Protein AF-Q8CBP2-F1 (afdb_monomer_lite)

Secondary structure (DSSP, 8-state):
-----S-----PPPBHHHHHHHHHHHHHHTT----HHHHHHHHHTS-EESTTT--EESSTTTTHHHHHTT-

Sequence (71 aa):
DKNLIDYFIPFLPLEYKHVKMCVRAEMRARGAAVDEDVVTSVADEMTFFPKDEKIYSDKGCKTVQSRLDFH

InterPro domains:
  IPR010448 Torsin [PTHR10760] (1-71)
  IPR049337 Torsin-1A, C-terminal domain [PF21376] (14-70)

Organism: Mus musculus (NCBI:txid10090)

Structure (mmCIF, N/CA/C/O backbone):
data_AF-Q8CBP2-F1
#
_entry.id   AF-Q8CBP2-F1
#
loop_
_atom_site.group_PDB
_atom_site.id
_atom_site.type_symbol
_atom_site.label_atom_id
_atom_site.label_alt_id
_atom_site.label_comp_id
_atom_site.label_asym_id
_atom_site.label_entity_id
_atom_site.label_seq_id
_atom_site.pdbx_PDB_ins_code
_atom_site.Cartn_x
_atom_site.Cartn_y
_atom_site.Cartn_z
_atom_site.occupancy
_atom_site.B_iso_or_equiv
_atom_site.auth_seq_id
_atom_site.auth_comp_id
_atom_site.auth_asym_id
_atom_site.auth_atom_id
_atom_site.pdbx_PDB_model_num
ATOM 1 N N . ASP A 1 1 ? -38.251 -4.163 19.923 1.00 52.41 1 ASP A N 1
ATOM 2 C CA . ASP A 1 1 ? -36.818 -3.815 19.899 1.00 52.41 1 ASP A CA 1
ATOM 3 C C . ASP A 1 1 ? -35.930 -5.046 19.887 1.00 52.41 1 ASP A C 1
ATOM 5 O O . ASP A 1 1 ? -35.857 -5.760 20.877 1.00 52.41 1 ASP A O 1
ATOM 9 N N . LYS A 1 2 ? -35.308 -5.338 18.740 1.00 70.75 2 LYS A N 1
ATOM 10 C CA . LYS A 1 2 ? -34.302 -6.399 18.574 1.00 70.75 2 LYS A CA 1
ATOM 11 C C . LYS A 1 2 ? -33.223 -5.909 17.604 1.00 70.75 2 LYS A C 1
ATOM 13 O O . LYS A 1 2 ? -33.213 -6.301 16.448 1.00 70.75 2 LYS A O 1
ATOM 18 N N . ASN A 1 3 ? -32.356 -5.021 18.081 1.00 68.69 3 ASN A N 1
ATOM 19 C CA . ASN A 1 3 ? -31.125 -4.621 17.392 1.00 68.69 3 ASN A CA 1
ATOM 20 C C . ASN A 1 3 ? -29.948 -4.900 18.337 1.00 68.69 3 ASN A C 1
ATOM 22 O O . ASN A 1 3 ? -29.366 -3.978 18.901 1.00 68.69 3 ASN A O 1
ATOM 26 N N . LEU A 1 4 ? -29.670 -6.181 18.587 1.00 87.12 4 LEU A N 1
ATOM 27 C CA . LEU A 1 4 ? -28.522 -6.624 19.381 1.00 87.12 4 LEU A CA 1
ATOM 28 C C . LEU A 1 4 ? -27.446 -7.126 18.417 1.00 87.12 4 LEU A C 1
ATOM 30 O O . LEU A 1 4 ? -27.753 -7.869 17.490 1.00 87.12 4 LEU A O 1
ATOM 34 N N . ILE A 1 5 ? -26.206 -6.684 18.614 1.00 88.38 5 ILE A N 1
ATOM 35 C CA . ILE A 1 5 ? -25.051 -7.195 17.874 1.00 88.38 5 ILE A CA 1
ATOM 36 C C . ILE A 1 5 ? -24.542 -8.434 18.611 1.00 88.38 5 ILE A C 1
ATOM 38 O O . ILE A 1 5 ? -24.122 -8.316 19.760 1.00 88.38 5 ILE A O 1
ATOM 42 N N . ASP A 1 6 ? -24.557 -9.593 17.947 1.00 91.56 6 ASP A N 1
ATOM 43 C CA . ASP A 1 6 ? -24.036 -10.848 18.511 1.00 91.56 6 ASP A CA 1
ATOM 44 C C . ASP A 1 6 ? -22.500 -10.861 18.551 1.00 91.56 6 ASP A C 1
ATOM 46 O O . ASP A 1 6 ? -21.900 -11.296 19.533 1.00 91.56 6 ASP A O 1
ATOM 50 N N . TYR A 1 7 ? -21.855 -10.344 17.496 1.00 93.19 7 TYR A N 1
ATOM 51 C CA . TYR A 1 7 ? -20.397 -10.287 17.385 1.00 93.19 7 TYR A CA 1
ATOM 52 C C . TYR A 1 7 ? -19.928 -9.026 16.663 1.00 93.19 7 TYR A C 1
ATOM 54 O O . TYR A 1 7 ? -20.427 -8.673 15.594 1.00 93.19 7 TYR A O 1
ATOM 62 N N . PHE A 1 8 ? -18.906 -8.384 17.224 1.00 94.00 8 PHE A N 1
ATOM 63 C CA . PHE A 1 8 ? -18.170 -7.299 16.585 1.00 94.00 8 PHE A CA 1
ATOM 64 C C . PHE A 1 8 ? -16.765 -7.790 16.225 1.00 94.00 8 PHE A C 1
ATOM 66 O O . PHE A 1 8 ? -15.987 -8.140 17.111 1.00 94.00 8 PHE A O 1
ATOM 73 N N . ILE A 1 9 ? -16.450 -7.828 14.926 1.00 95.88 9 ILE A N 1
ATOM 74 C CA . ILE A 1 9 ? -15.161 -8.301 14.402 1.00 95.88 9 ILE A CA 1
ATOM 75 C C . ILE A 1 9 ? -14.428 -7.107 13.778 1.00 95.88 9 ILE A C 1
ATOM 77 O O . ILE A 1 9 ? -14.656 -6.790 12.607 1.00 95.88 9 ILE A O 1
ATOM 81 N N . PRO A 1 10 ? -13.583 -6.399 14.543 1.00 96.44 10 PRO A N 1
ATOM 82 C CA . PRO A 1 10 ? -12.818 -5.288 14.005 1.00 96.44 10 PRO A CA 1
ATOM 83 C C . PRO A 1 10 ? -11.665 -5.793 13.138 1.00 96.44 10 PRO A C 1
ATOM 85 O O . PRO A 1 10 ? -10.965 -6.743 13.489 1.00 96.44 10 PRO A O 1
ATOM 88 N N . PHE A 1 11 ? -11.429 -5.097 12.030 1.00 96.25 11 PHE A N 1
ATOM 89 C CA . PHE A 1 11 ? -10.263 -5.301 11.180 1.00 96.25 11 PHE A CA 1
ATOM 90 C C . PHE A 1 11 ? -9.272 -4.166 11.404 1.00 96.25 11 PHE A C 1
ATOM 92 O O . PHE A 1 11 ? -9.655 -2.997 11.471 1.00 96.25 11 PHE A O 1
ATOM 99 N N . LEU A 1 12 ? -7.995 -4.523 11.522 1.00 96.56 12 LEU A N 1
ATOM 100 C CA . LEU A 1 12 ? -6.920 -3.558 11.705 1.00 96.56 12 LEU A CA 1
ATOM 101 C C . LEU A 1 12 ? -6.460 -2.974 10.358 1.00 96.56 12 LEU A C 1
ATOM 103 O O . LEU A 1 12 ? -6.582 -3.637 9.323 1.00 96.56 12 LEU A O 1
ATOM 107 N N . PRO A 1 13 ? -5.898 -1.752 10.359 1.00 97.25 13 PRO A N 1
ATOM 108 C CA . PRO A 1 13 ? -5.212 -1.198 9.199 1.00 97.25 13 PRO A CA 1
ATOM 109 C C . PRO A 1 13 ? -4.068 -2.101 8.725 1.00 97.25 13 PRO A C 1
ATOM 111 O O . PRO A 1 13 ? -3.416 -2.788 9.512 1.00 97.25 13 PRO A O 1
ATOM 114 N N . LEU A 1 14 ? -3.791 -2.073 7.424 1.00 98.12 14 LEU A N 1
ATOM 115 C CA . LEU A 1 14 ? -2.743 -2.899 6.836 1.00 98.12 14 LEU A CA 1
ATOM 116 C C . LEU A 1 14 ? -1.383 -2.208 6.911 1.00 98.12 14 LEU A C 1
ATOM 118 O O . LEU A 1 14 ? -1.199 -1.134 6.350 1.00 98.12 14 LEU A O 1
ATOM 122 N N . GLU A 1 15 ? -0.419 -2.858 7.555 1.00 97.06 15 GLU A N 1
ATOM 123 C CA . GLU A 1 15 ? 0.993 -2.463 7.489 1.00 97.06 15 GLU A CA 1
ATOM 124 C C . GLU A 1 15 ? 1.602 -2.543 6.073 1.00 97.06 15 GLU A C 1
ATOM 126 O O . GLU A 1 15 ? 1.128 -3.295 5.215 1.00 97.06 15 GLU A O 1
ATOM 131 N N . TYR A 1 16 ? 2.737 -1.866 5.871 1.00 95.50 16 TYR A N 1
ATOM 132 C CA . TYR A 1 16 ? 3.546 -1.909 4.641 1.00 95.50 16 TYR A CA 1
ATOM 133 C C . TYR A 1 16 ? 3.810 -3.336 4.118 1.00 95.50 16 TYR A C 1
ATOM 135 O O . TYR A 1 16 ? 3.642 -3.621 2.930 1.00 95.50 16 TYR A O 1
ATOM 143 N N . LYS A 1 17 ? 4.131 -4.286 5.009 1.00 96.25 17 LYS A N 1
ATOM 144 C CA . LYS A 1 17 ? 4.346 -5.696 4.631 1.00 96.25 17 LYS A CA 1
ATOM 145 C C . LYS A 1 17 ? 3.105 -6.339 3.994 1.00 96.25 17 LYS A C 1
ATOM 147 O O . LYS A 1 17 ? 3.238 -7.100 3.036 1.00 96.25 17 LYS A O 1
ATOM 152 N N . HIS A 1 18 ? 1.908 -6.012 4.489 1.00 98.12 18 HIS A N 1
ATOM 153 C CA . HIS A 1 18 ? 0.646 -6.538 3.967 1.00 98.12 18 HIS A CA 1
ATOM 154 C C . HIS A 1 18 ? 0.320 -5.925 2.603 1.00 98.12 18 HIS A C 1
ATOM 156 O O . HIS A 1 18 ? -0.176 -6.625 1.724 1.00 98.12 18 HIS A O 1
ATOM 162 N N . VAL A 1 19 ? 0.669 -4.652 2.390 1.00 97.62 19 VAL A N 1
ATOM 163 C CA . VAL A 1 19 ? 0.565 -4.018 1.069 1.00 97.62 19 VAL A CA 1
ATOM 164 C C . V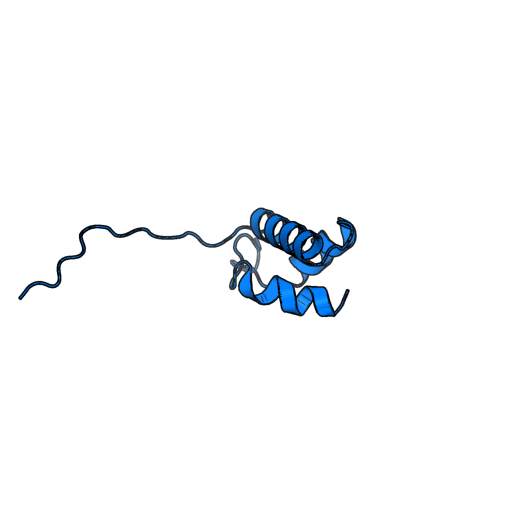AL A 1 19 ? 1.442 -4.756 0.057 1.00 97.62 19 VAL A C 1
ATOM 166 O O . VAL A 1 19 ? 0.924 -5.186 -0.971 1.00 97.62 19 VAL A O 1
ATOM 169 N N . LYS A 1 20 ? 2.719 -5.035 0.370 1.00 97.81 20 LYS A N 1
ATOM 170 C CA . LYS A 1 20 ? 3.584 -5.843 -0.516 1.00 97.81 20 LYS A CA 1
ATOM 171 C C . LYS A 1 20 ? 2.992 -7.228 -0.808 1.00 97.81 20 LYS A C 1
ATOM 173 O O . LYS A 1 20 ? 3.110 -7.724 -1.924 1.00 97.81 20 LYS A O 1
ATOM 178 N N . MET A 1 21 ? 2.341 -7.873 0.165 1.00 98.38 21 MET A N 1
ATOM 179 C CA . MET A 1 21 ? 1.640 -9.147 -0.069 1.00 98.38 21 MET A CA 1
ATOM 180 C C . MET A 1 21 ? 0.490 -8.998 -1.070 1.00 98.38 21 MET A C 1
ATOM 182 O O . MET A 1 21 ? 0.356 -9.838 -1.957 1.00 98.38 21 MET A O 1
ATOM 186 N N . CYS A 1 22 ? -0.296 -7.926 -0.968 1.00 98.12 22 CYS A N 1
ATOM 187 C CA . CYS A 1 22 ? -1.366 -7.640 -1.918 1.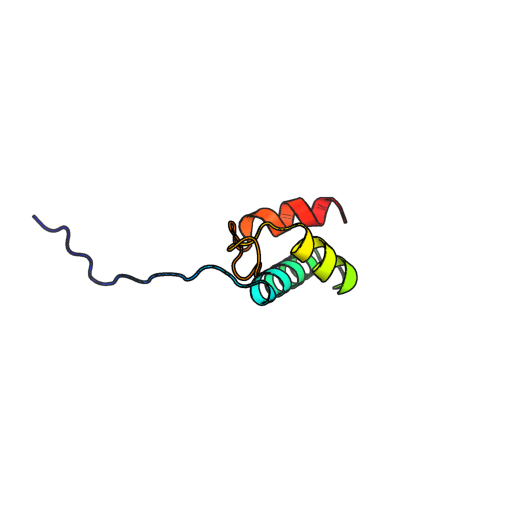00 98.12 22 CYS A CA 1
ATOM 188 C C . CYS A 1 22 ? -0.847 -7.369 -3.330 1.00 98.12 22 CYS A C 1
ATOM 190 O O . CYS A 1 22 ? -1.426 -7.884 -4.279 1.00 98.12 22 CYS A O 1
ATOM 192 N N . VAL A 1 23 ? 0.259 -6.633 -3.481 1.00 98.19 23 VAL A N 1
ATOM 193 C CA . VAL A 1 23 ? 0.864 -6.392 -4.802 1.00 98.19 23 VAL A CA 1
ATOM 194 C C . VAL A 1 23 ? 1.300 -7.712 -5.441 1.00 98.19 23 VAL A C 1
ATOM 196 O O . VAL A 1 23 ? 0.914 -8.001 -6.569 1.00 98.19 23 VAL A O 1
ATOM 199 N N . ARG A 1 24 ? 2.001 -8.581 -4.698 1.00 98.44 24 ARG A N 1
ATOM 200 C CA . ARG A 1 24 ? 2.385 -9.916 -5.196 1.00 98.44 24 ARG A CA 1
ATOM 201 C C . ARG A 1 24 ? 1.180 -10.772 -5.576 1.00 98.44 24 ARG A C 1
ATOM 203 O O . ARG A 1 24 ? 1.231 -11.493 -6.569 1.00 98.44 24 ARG A O 1
ATOM 210 N N . ALA A 1 25 ? 0.125 -10.739 -4.762 1.00 98.31 25 ALA A N 1
ATOM 211 C CA . ALA A 1 25 ? -1.100 -11.482 -5.031 1.00 98.31 25 ALA A CA 1
ATOM 212 C C . ALA A 1 25 ? -1.776 -10.989 -6.318 1.00 98.31 25 ALA A C 1
ATOM 214 O O . ALA A 1 25 ? -2.175 -11.809 -7.139 1.00 98.31 25 ALA A O 1
ATOM 215 N N . GLU A 1 26 ? -1.829 -9.673 -6.524 1.00 98.06 26 GLU A N 1
ATOM 216 C CA . GLU A 1 26 ? -2.402 -9.065 -7.723 1.00 98.06 26 GLU A CA 1
ATOM 217 C C . GLU A 1 26 ? -1.568 -9.358 -8.979 1.00 98.06 26 GLU A C 1
ATOM 219 O O . GLU A 1 26 ? -2.128 -9.757 -9.996 1.00 98.06 26 GLU A O 1
ATOM 224 N N . MET A 1 27 ? -0.233 -9.267 -8.914 1.00 97.69 27 MET A N 1
ATOM 225 C CA . MET A 1 27 ? 0.639 -9.645 -10.039 1.00 97.69 27 MET A CA 1
ATOM 226 C C . MET A 1 27 ? 0.396 -11.096 -10.473 1.00 97.69 27 MET A C 1
ATOM 228 O O . MET A 1 27 ? 0.215 -11.374 -11.657 1.00 97.69 27 MET A O 1
ATOM 232 N N . ARG A 1 28 ? 0.303 -12.019 -9.505 1.00 97.88 28 ARG A N 1
ATOM 233 C CA . ARG A 1 28 ? -0.014 -13.430 -9.776 1.00 97.88 28 ARG A CA 1
ATOM 234 C C . ARG A 1 28 ? -1.414 -13.606 -10.353 1.00 97.88 28 ARG A C 1
ATOM 236 O O . ARG A 1 28 ? -1.579 -14.399 -11.273 1.00 97.88 28 ARG A O 1
ATOM 243 N N . ALA A 1 29 ? -2.406 -12.875 -9.844 1.00 97.69 29 ALA A N 1
ATOM 244 C CA . ALA A 1 29 ? -3.772 -12.908 -10.367 1.00 97.69 29 ALA A CA 1
ATOM 245 C C . ALA A 1 29 ? -3.848 -12.431 -11.829 1.00 97.69 29 ALA A C 1
ATOM 247 O O . ALA A 1 29 ? -4.659 -12.944 -12.595 1.00 97.69 29 ALA A O 1
ATOM 248 N N . ARG A 1 30 ? -2.959 -11.514 -12.232 1.00 96.25 30 ARG A N 1
ATOM 249 C CA . ARG A 1 30 ? -2.790 -11.046 -13.618 1.00 96.25 30 ARG A CA 1
ATOM 250 C C . ARG A 1 30 ? -1.942 -11.979 -14.495 1.00 96.25 30 ARG A C 1
ATOM 252 O O . ARG A 1 30 ? -1.785 -11.714 -15.681 1.00 96.25 30 ARG A O 1
ATOM 259 N N . GLY A 1 31 ? -1.377 -13.051 -13.935 1.00 96.38 31 GLY A N 1
ATOM 260 C CA . GLY A 1 31 ? -0.457 -13.946 -14.643 1.00 96.38 31 GLY A CA 1
ATOM 261 C C . GLY A 1 31 ? 0.931 -13.347 -14.903 1.00 96.38 31 GLY A C 1
ATOM 262 O O . GLY A 1 31 ? 1.694 -13.911 -15.683 1.00 96.38 31 GLY A O 1
ATOM 263 N N . ALA A 1 32 ? 1.270 -12.226 -14.259 1.00 94.31 32 ALA A N 1
ATOM 264 C CA . ALA A 1 32 ? 2.589 -11.616 -14.347 1.00 94.31 32 ALA A CA 1
ATOM 265 C C . ALA A 1 32 ? 3.583 -12.320 -13.409 1.00 94.31 32 ALA A C 1
ATOM 267 O O . ALA A 1 32 ? 3.231 -12.774 -12.313 1.00 94.31 32 ALA A O 1
ATOM 268 N N . ALA A 1 33 ? 4.848 -12.385 -13.828 1.00 95.81 33 ALA A N 1
ATOM 269 C CA . ALA A 1 33 ? 5.930 -12.768 -12.931 1.00 95.81 33 ALA A CA 1
ATOM 270 C C . ALA A 1 33 ? 6.056 -11.723 -11.812 1.00 95.81 33 ALA A C 1
ATOM 272 O O . ALA A 1 33 ? 5.895 -10.529 -12.049 1.00 95.81 33 ALA A O 1
ATOM 273 N N . VAL A 1 34 ? 6.323 -12.174 -10.586 1.00 97.25 34 VAL A N 1
ATOM 274 C CA . VAL A 1 34 ? 6.525 -11.258 -9.459 1.00 97.25 34 VAL A CA 1
ATOM 275 C C . VAL A 1 34 ? 7.904 -10.624 -9.586 1.00 97.25 34 VAL A C 1
ATOM 277 O O . VAL A 1 34 ? 8.911 -11.321 -9.471 1.00 97.25 34 VAL A O 1
ATOM 280 N N . ASP A 1 35 ? 7.919 -9.311 -9.777 1.00 97.12 35 ASP A N 1
ATOM 281 C CA . ASP A 1 35 ? 9.109 -8.469 -9.726 1.00 97.12 35 ASP A CA 1
ATOM 282 C C . ASP A 1 35 ? 9.123 -7.715 -8.387 1.00 97.12 35 ASP A C 1
ATOM 284 O O . ASP A 1 35 ? 8.225 -6.925 -8.092 1.00 97.12 35 ASP A O 1
ATOM 288 N N . GLU A 1 36 ? 10.113 -7.994 -7.537 1.00 97.56 36 GLU A N 1
ATOM 289 C CA . GLU A 1 36 ? 10.201 -7.395 -6.200 1.00 97.56 36 GLU A CA 1
ATOM 290 C C . GLU A 1 36 ? 10.531 -5.896 -6.223 1.00 97.56 36 GLU A C 1
ATOM 292 O O . GLU A 1 36 ? 10.181 -5.191 -5.265 1.00 97.56 36 GLU A O 1
ATOM 297 N N . ASP A 1 37 ? 11.136 -5.398 -7.303 1.00 97.62 37 ASP A N 1
ATOM 298 C CA . ASP A 1 37 ? 11.400 -3.972 -7.478 1.00 97.62 37 ASP A CA 1
ATOM 299 C C . ASP A 1 37 ? 10.083 -3.242 -7.768 1.00 97.62 37 ASP A C 1
ATOM 301 O O . ASP A 1 37 ? 9.761 -2.258 -7.097 1.00 97.62 37 ASP A O 1
ATOM 305 N N . VAL A 1 38 ? 9.240 -3.802 -8.647 1.00 97.19 38 VAL A N 1
ATOM 306 C CA . VAL A 1 38 ? 7.875 -3.298 -8.899 1.00 97.19 38 VAL A CA 1
ATOM 307 C C . VAL A 1 38 ? 7.017 -3.383 -7.636 1.00 97.19 38 VAL A C 1
ATOM 309 O O . VAL A 1 38 ? 6.328 -2.426 -7.283 1.00 97.19 38 VAL A O 1
ATOM 312 N N . VAL A 1 39 ? 7.083 -4.496 -6.894 1.00 97.94 39 VAL A N 1
ATOM 313 C CA . VAL A 1 39 ? 6.343 -4.658 -5.628 1.00 97.94 39 VAL A CA 1
ATOM 314 C C . VAL A 1 39 ? 6.708 -3.566 -4.625 1.00 97.94 39 VAL A C 1
ATOM 316 O O . VAL A 1 39 ? 5.831 -3.063 -3.919 1.00 97.94 39 VAL A O 1
ATOM 319 N N . THR A 1 40 ? 7.991 -3.220 -4.535 1.00 97.44 40 THR A N 1
ATOM 320 C CA . THR A 1 40 ? 8.479 -2.177 -3.627 1.00 97.44 40 THR A CA 1
ATOM 321 C C . THR A 1 40 ? 8.067 -0.793 -4.126 1.00 97.44 40 THR A C 1
ATOM 323 O O . THR A 1 40 ? 7.488 -0.044 -3.346 1.00 97.44 40 THR A O 1
ATOM 326 N N . SER A 1 41 ? 8.223 -0.498 -5.423 1.00 97.06 41 SER A N 1
ATOM 327 C CA . SER A 1 41 ? 7.797 0.780 -6.017 1.00 97.06 41 SER A CA 1
ATOM 328 C C . SER A 1 41 ? 6.306 1.042 -5.806 1.00 97.06 41 SER A C 1
ATOM 330 O O . SER A 1 41 ? 5.920 2.088 -5.290 1.00 97.06 41 SER A O 1
ATOM 332 N N . VAL A 1 42 ? 5.452 0.065 -6.125 1.00 96.75 42 VAL A N 1
ATOM 333 C CA . VAL A 1 42 ? 3.998 0.197 -5.953 1.00 96.75 42 VAL A CA 1
ATOM 334 C C . VAL A 1 42 ? 3.628 0.394 -4.484 1.00 96.75 42 VAL A C 1
ATOM 336 O O . VAL A 1 42 ? 2.727 1.178 -4.181 1.00 96.75 42 VAL A O 1
ATOM 339 N N . ALA A 1 43 ? 4.302 -0.303 -3.563 1.00 95.88 43 ALA A N 1
ATOM 340 C CA . ALA A 1 43 ? 4.078 -0.114 -2.135 1.00 95.88 43 ALA A CA 1
ATOM 341 C C . ALA A 1 43 ? 4.525 1.281 -1.671 1.00 95.88 43 ALA A C 1
ATOM 343 O O . ALA A 1 43 ? 3.796 1.910 -0.912 1.00 95.88 43 ALA A O 1
ATOM 344 N N . ASP A 1 44 ? 5.653 1.796 -2.156 1.00 94.69 44 ASP A N 1
ATOM 345 C CA . ASP A 1 44 ? 6.183 3.119 -1.798 1.00 94.69 44 ASP A CA 1
ATOM 346 C C . ASP A 1 44 ? 5.332 4.279 -2.343 1.00 94.69 44 ASP A C 1
ATOM 348 O O . ASP A 1 44 ? 5.256 5.343 -1.725 1.00 94.69 44 ASP A O 1
ATOM 352 N N . GLU A 1 45 ? 4.632 4.069 -3.461 1.00 94.19 45 GLU A N 1
ATOM 353 C CA . GLU A 1 45 ? 3.664 5.012 -4.040 1.00 94.19 45 GLU A CA 1
ATOM 354 C C . GLU A 1 45 ? 2.329 5.089 -3.268 1.00 94.19 45 GLU A C 1
ATOM 356 O O . GLU A 1 45 ? 1.457 5.920 -3.576 1.00 94.19 45 GLU A O 1
ATOM 361 N N . MET A 1 46 ? 2.121 4.214 -2.279 1.00 93.50 46 MET A N 1
ATOM 362 C CA . MET A 1 46 ? 0.941 4.253 -1.418 1.00 93.50 46 MET A CA 1
ATOM 363 C C . MET A 1 46 ? 1.084 5.276 -0.288 1.00 93.50 46 MET A C 1
ATOM 365 O O . MET A 1 46 ? 2.174 5.664 0.124 1.00 93.50 46 MET A O 1
ATOM 369 N N . THR A 1 47 ? -0.057 5.725 0.237 1.00 95.00 47 THR A N 1
ATOM 370 C CA . THR A 1 47 ? -0.092 6.652 1.370 1.00 95.00 47 THR A CA 1
ATOM 371 C C . THR A 1 47 ? -0.211 5.886 2.687 1.00 95.00 47 THR A C 1
ATOM 373 O O . THR A 1 47 ? -1.023 4.959 2.814 1.00 95.00 47 THR A O 1
ATOM 376 N N . PHE A 1 48 ? 0.626 6.269 3.653 1.00 95.94 48 PHE A N 1
ATOM 377 C CA . PHE A 1 48 ? 0.708 5.649 4.972 1.00 95.94 48 PHE A CA 1
ATOM 378 C C . PHE A 1 48 ? 0.615 6.688 6.090 1.00 95.94 48 PHE A C 1
ATOM 380 O O . PHE A 1 48 ? 1.031 7.838 5.925 1.00 95.94 48 PHE A O 1
ATOM 387 N N . PHE A 1 49 ? 0.131 6.238 7.246 1.00 94.81 49 PHE A N 1
ATOM 388 C CA . PHE A 1 49 ? 0.043 6.987 8.487 1.00 94.81 49 PHE A CA 1
ATOM 389 C C . PHE A 1 49 ? 0.679 6.210 9.662 1.00 94.81 49 PHE A C 1
ATOM 391 O O . PHE A 1 49 ? 0.697 4.975 9.656 1.00 94.81 49 PHE A O 1
ATOM 398 N N . PRO A 1 50 ? 1.181 6.907 10.696 1.00 93.94 50 PRO A N 1
ATOM 399 C CA . PRO A 1 50 ? 1.411 8.354 10.739 1.00 93.94 50 PRO A CA 1
ATOM 400 C C . PRO A 1 50 ? 2.487 8.778 9.719 1.00 93.94 50 PRO A C 1
ATOM 402 O O . PRO A 1 50 ? 3.194 7.932 9.174 1.00 93.94 50 PRO A O 1
ATOM 405 N N . LYS A 1 51 ? 2.550 10.071 9.370 1.00 85.56 51 LYS A N 1
ATOM 406 C CA . LYS A 1 51 ? 3.354 10.551 8.223 1.00 85.56 51 LYS A CA 1
ATOM 407 C C . LYS A 1 51 ? 4.855 10.296 8.376 1.00 85.56 51 LYS A C 1
ATOM 409 O O . LYS A 1 51 ? 5.524 10.106 7.361 1.00 85.56 51 LYS A O 1
ATOM 414 N N . ASP A 1 52 ? 5.346 10.295 9.612 1.00 88.19 52 ASP A N 1
ATOM 415 C CA . ASP A 1 52 ? 6.770 10.177 9.914 1.00 88.19 52 ASP A CA 1
ATOM 416 C C . ASP A 1 52 ? 7.220 8.710 9.885 1.00 88.19 52 ASP A C 1
ATOM 418 O O . ASP A 1 52 ? 8.233 8.384 9.271 1.00 88.19 52 ASP A O 1
ATOM 422 N N . GLU A 1 53 ? 6.433 7.803 10.469 1.00 88.69 53 GLU A N 1
ATOM 423 C CA . GLU A 1 53 ? 6.774 6.381 10.560 1.00 88.69 53 GLU A CA 1
ATOM 424 C C . GLU A 1 53 ? 6.230 5.530 9.400 1.00 88.69 53 GLU A C 1
ATOM 426 O O . GLU A 1 53 ? 6.703 4.414 9.193 1.00 88.69 53 GLU A O 1
ATOM 431 N N . LYS A 1 54 ? 5.234 6.028 8.649 1.00 89.00 54 LYS A N 1
ATOM 432 C CA . LYS A 1 54 ? 4.610 5.365 7.484 1.00 89.00 54 LYS A CA 1
ATOM 433 C C . LYS A 1 54 ? 4.237 3.892 7.730 1.00 89.00 54 LYS A C 1
ATOM 435 O O . LYS A 1 54 ? 4.500 3.018 6.906 1.00 89.00 54 LYS A O 1
ATOM 440 N N . ILE A 1 55 ? 3.602 3.610 8.866 1.00 91.25 55 ILE A N 1
ATOM 441 C CA . ILE A 1 55 ? 3.385 2.230 9.329 1.00 91.25 55 ILE A CA 1
ATOM 442 C C . ILE A 1 55 ? 2.154 1.603 8.669 1.00 91.25 55 ILE A C 1
ATOM 444 O O . ILE A 1 55 ? 2.228 0.488 8.151 1.00 91.25 55 ILE A O 1
ATOM 448 N N . TYR A 1 56 ? 1.022 2.307 8.681 1.00 96.94 56 TYR A N 1
ATOM 449 C CA . TYR A 1 56 ? -0.285 1.784 8.287 1.00 96.94 56 TYR A CA 1
ATOM 450 C C . TYR A 1 56 ? -0.782 2.435 7.005 1.00 96.94 56 TYR A C 1
ATOM 452 O O . TYR A 1 56 ? -0.745 3.648 6.870 1.00 96.94 56 TYR A O 1
ATOM 460 N N . SER A 1 57 ? -1.274 1.645 6.058 1.00 96.88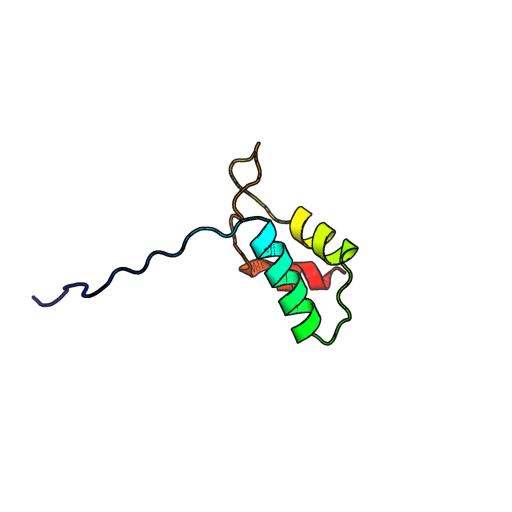 57 SER A N 1
ATOM 461 C CA . SER A 1 57 ? -1.828 2.161 4.810 1.00 96.88 57 SER A CA 1
ATOM 462 C C . SER A 1 57 ? -3.185 2.823 5.040 1.00 96.88 57 SER A C 1
ATOM 464 O O . SER A 1 57 ? -4.084 2.206 5.616 1.00 96.88 57 SER A O 1
ATOM 466 N N . ASP A 1 58 ? -3.379 4.023 4.487 1.00 95.94 58 ASP A N 1
ATOM 467 C CA . ASP A 1 58 ? -4.668 4.730 4.540 1.00 95.94 58 ASP A CA 1
ATOM 468 C C . ASP A 1 58 ? -5.793 3.951 3.840 1.00 95.94 58 ASP A C 1
ATOM 470 O O . ASP A 1 58 ? -6.971 4.077 4.179 1.00 95.94 58 ASP A O 1
ATOM 474 N N . LYS A 1 59 ? -5.443 3.168 2.811 1.00 96.06 59 LYS A N 1
ATOM 475 C CA . LYS A 1 59 ? -6.408 2.504 1.917 1.00 96.06 59 LYS A CA 1
ATOM 476 C C . LYS A 1 59 ? -6.294 0.982 1.911 1.00 96.06 59 LYS A C 1
ATOM 478 O O . LYS A 1 59 ? -7.056 0.324 1.194 1.00 96.06 59 LYS A O 1
ATOM 483 N N . GLY A 1 60 ? -5.374 0.413 2.689 1.00 96.06 60 GLY A N 1
ATOM 484 C CA . GLY A 1 60 ? -5.048 -1.006 2.616 1.00 96.06 60 GLY A CA 1
ATOM 485 C C . GLY A 1 60 ? -4.692 -1.404 1.183 1.00 96.06 60 GLY A C 1
ATOM 486 O O . GLY A 1 60 ? -3.900 -0.738 0.531 1.00 96.06 60 GLY A O 1
ATOM 487 N N . CYS A 1 61 ? -5.326 -2.450 0.656 1.00 97.56 61 CYS A N 1
ATOM 488 C CA . CYS A 1 61 ? -5.024 -2.957 -0.688 1.00 97.56 61 CYS A CA 1
ATOM 489 C C . CYS A 1 61 ? -5.927 -2.400 -1.799 1.00 97.56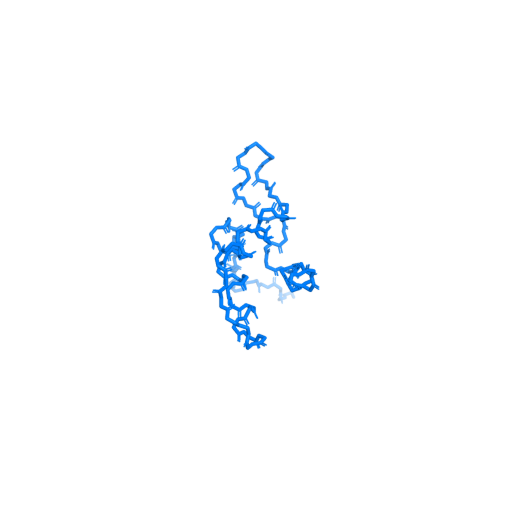 61 CYS A C 1
ATOM 491 O O . CYS A 1 61 ? -5.797 -2.803 -2.951 1.00 97.56 61 CYS A O 1
ATOM 493 N N . LYS A 1 62 ? -6.836 -1.463 -1.485 1.00 96.44 62 LYS A N 1
ATOM 494 C CA . 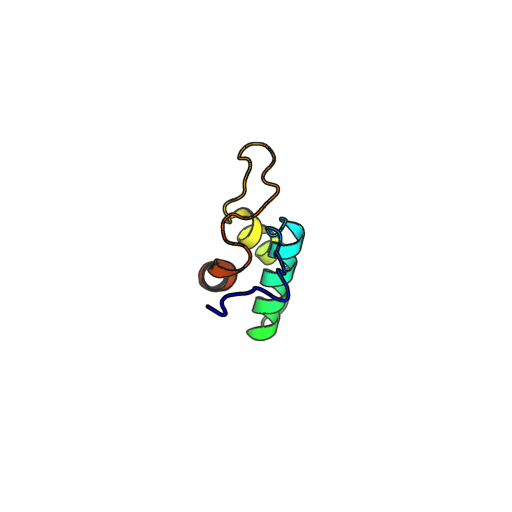LYS A 1 62 ? -7.879 -1.006 -2.424 1.00 96.44 62 LYS A CA 1
ATOM 495 C C . LYS A 1 62 ? -7.338 -0.404 -3.722 1.00 96.44 62 LYS A C 1
ATOM 497 O O . LYS A 1 62 ? -7.980 -0.537 -4.752 1.00 96.44 62 LYS A O 1
ATOM 502 N N . THR A 1 63 ? -6.196 0.282 -3.678 1.00 95.19 63 THR A N 1
ATOM 503 C CA . THR A 1 63 ? -5.637 1.000 -4.841 1.00 95.19 63 THR A CA 1
ATOM 504 C C . THR A 1 63 ? -4.444 0.297 -5.480 1.00 95.19 63 THR A C 1
ATOM 506 O O . THR A 1 63 ? -3.843 0.851 -6.395 1.00 95.19 63 THR A O 1
ATOM 509 N N . VAL A 1 64 ? -4.086 -0.905 -5.017 1.00 96.25 64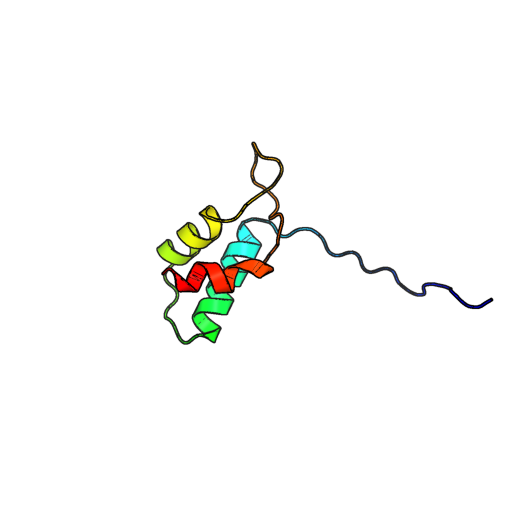 VAL A N 1
ATOM 510 C CA . VAL A 1 64 ? -2.950 -1.671 -5.559 1.00 96.25 64 VAL A CA 1
ATOM 511 C C . VAL A 1 64 ? -3.146 -1.961 -7.047 1.00 96.25 64 VAL A C 1
ATOM 513 O O . VAL A 1 64 ? -2.234 -1.735 -7.834 1.00 96.25 64 VAL A O 1
ATOM 516 N N . GLN A 1 65 ? -4.355 -2.371 -7.439 1.00 95.25 65 GLN A N 1
ATOM 517 C CA . GLN A 1 65 ? -4.687 -2.699 -8.829 1.00 95.25 65 GLN A CA 1
ATOM 518 C C . GLN A 1 65 ? -4.441 -1.514 -9.767 1.00 95.25 65 GLN A C 1
ATOM 520 O O . GLN A 1 65 ? -3.671 -1.629 -10.710 1.00 95.25 65 GLN A O 1
ATOM 525 N N . SER A 1 66 ? -5.006 -0.347 -9.441 1.00 95.06 66 SER A N 1
ATOM 526 C CA . SER A 1 66 ? -4.827 0.864 -10.249 1.00 95.06 66 SER A CA 1
ATOM 527 C C . SER A 1 66 ? -3.380 1.348 -10.309 1.00 95.06 66 SER A C 1
ATOM 529 O O . SER A 1 66 ? -3.014 2.041 -11.246 1.00 95.06 66 SER A O 1
ATOM 531 N N . ARG A 1 67 ? -2.562 1.050 -9.289 1.00 94.38 67 ARG A N 1
ATOM 532 C CA . ARG A 1 67 ? -1.143 1.431 -9.277 1.00 94.38 67 ARG A CA 1
ATOM 533 C C . ARG A 1 67 ? -0.319 0.516 -10.174 1.00 94.38 67 ARG A C 1
ATOM 535 O O . ARG A 1 67 ? 0.514 1.011 -10.917 1.00 94.38 67 ARG A O 1
ATOM 542 N N . LEU A 1 68 ? -0.602 -0.785 -10.151 1.00 95.06 68 LEU A N 1
ATOM 543 C CA . LEU A 1 68 ? 0.040 -1.762 -11.031 1.00 95.06 68 LEU A CA 1
ATOM 544 C C . LEU A 1 68 ? -0.242 -1.523 -12.517 1.00 95.06 68 LEU A C 1
ATOM 546 O O . LEU A 1 68 ? 0.530 -1.985 -13.334 1.00 95.06 68 LEU A O 1
ATOM 550 N N . ASP A 1 69 ? -1.305 -0.806 -12.888 1.00 93.44 69 ASP A N 1
ATOM 551 C CA . ASP A 1 69 ? -1.579 -0.481 -14.298 1.00 93.44 69 ASP A CA 1
ATOM 552 C C . ASP A 1 69 ? -0.551 0.494 -14.914 1.00 93.44 69 ASP A C 1
ATOM 554 O O . ASP A 1 69 ? -0.531 0.676 -16.130 1.00 93.44 69 ASP A O 1
ATOM 558 N N . PHE A 1 70 ? 0.291 1.129 -14.089 1.00 91.94 70 PHE A N 1
ATOM 559 C CA . PHE A 1 70 ? 1.365 2.028 -14.526 1.00 91.94 70 PHE A CA 1
ATOM 560 C C . PHE A 1 70 ? 2.748 1.356 -14.594 1.00 91.94 70 PHE A C 1
ATOM 562 O O . PHE A 1 70 ? 3.719 2.041 -14.922 1.00 91.94 70 PHE A O 1
ATOM 569 N N . HIS A 1 71 ? 2.833 0.057 -14.281 1.00 88.31 71 HIS A N 1
ATOM 570 C CA . HIS A 1 71 ? 4.057 -0.755 -14.246 1.00 88.31 71 HIS A CA 1
ATOM 571 C C . HIS A 1 71 ? 3.934 -1.944 -15.201 1.00 88.31 71 HIS A C 1
ATOM 573 O O . HIS A 1 71 ? 4.914 -2.202 -15.931 1.00 88.31 71 HIS A O 1
#

Foldseek 3Di:
DDPDDPDDDDDDFDFLVQLLVLLQVVCVVVVHDDDVVLSVVLSVPFQAPPPPVRTGGPQRNPCSNVSVVVD

Radius of gyration: 15.58 Å; chains: 1; bounding box: 48×24×34 Å

pLDDT: mean 93.97, std 7.16, range [52.41, 98.44]